Protein AF-A0A2W6ZW80-F1 (afdb_monomer)

Solvent-accessible surface area (backbone atoms only — not comparable to full-atom values): 3873 Å² total; per-residue (Å²): 138,67,35,69,60,78,95,70,77,85,50,67,68,51,50,51,52,55,50,49,45,48,75,72,32,69,66,60,32,51,54,34,75,67,29,72,60,92,91,56,89,81,51,64,68,61,52,51,52,51,53,55,52,49,54,57,55,58,64,74,77,110

Mean predicted aligned error: 5.92 Å

Sequence (62 aa):
EAGTARLIGTSAEAIGRNAIELLTDAAAYGTMARAVNPFGDGHASDRILAIVKQYF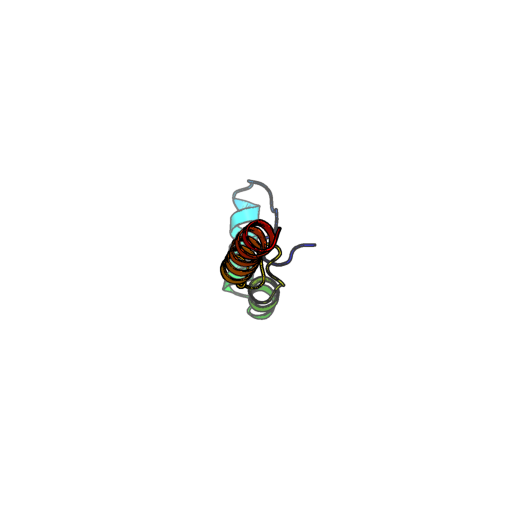LSQAAG

Secondary structure (DSSP, 8-state):
--SS-----S-HHHHHHHHHHHHH-HHHHHHHHTS--TT-SS-HHHHHHHHHHHHHHHHH--

Nearest PDB structures (foldseek):
  1o6c-assembly1_B  TM=9.101E-01  e=1.777E-02  Bacillus subtilis
  5enz-assembly1_A  TM=7.748E-01  e=1.908E-02  Staphylococcus aureus
  4fkz-assembly1_B  TM=6.555E-01  e=1.542E-02  Bacillus subtilis subsp. subtilis str. 168
  6vlc-assembly1_B  TM=8.495E-01  e=2.468E-01  Neisseria meningitidis Z2491

Structure (mmCIF, N/CA/C/O backbone):
data_AF-A0A2W6ZW80-F1
#
_entry.id   AF-A0A2W6ZW80-F1
#
loop_
_atom_site.group_PDB
_atom_site.id
_atom_site.type_symbol
_atom_site.label_atom_id
_atom_site.label_alt_id
_atom_site.label_comp_id
_ato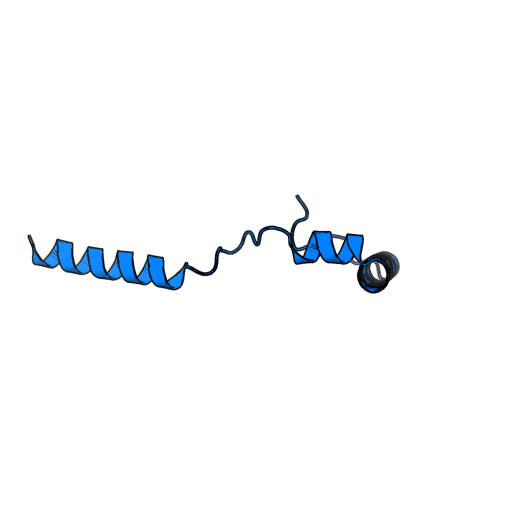m_site.label_asym_id
_atom_site.label_entity_id
_atom_site.label_seq_id
_atom_site.pdbx_PDB_ins_code
_atom_site.Cartn_x
_atom_site.Cartn_y
_atom_site.Cartn_z
_atom_site.occupancy
_atom_site.B_iso_or_equiv
_atom_site.auth_seq_id
_atom_site.auth_comp_id
_atom_site.auth_asym_id
_atom_site.auth_atom_id
_atom_site.pdbx_PDB_model_num
ATOM 1 N N . GLU A 1 1 ? 11.854 -3.797 3.159 1.00 48.34 1 GLU A N 1
ATOM 2 C CA . GLU A 1 1 ? 10.728 -4.706 2.877 1.00 48.34 1 GLU A CA 1
ATOM 3 C C . GLU A 1 1 ? 9.758 -3.994 1.949 1.00 48.34 1 GLU A C 1
ATOM 5 O O . GLU A 1 1 ? 9.112 -3.036 2.350 1.00 48.34 1 GLU A O 1
ATOM 10 N N . ALA A 1 2 ? 9.777 -4.365 0.669 1.00 52.34 2 ALA A N 1
ATOM 11 C CA . ALA A 1 2 ? 8.868 -3.848 -0.347 1.00 52.34 2 ALA A CA 1
ATOM 12 C C . ALA A 1 2 ? 7.787 -4.909 -0.540 1.00 52.34 2 ALA A C 1
ATOM 14 O O . ALA A 1 2 ? 8.004 -5.894 -1.238 1.00 52.34 2 ALA A O 1
ATOM 15 N N . GLY A 1 3 ? 6.685 -4.757 0.188 1.00 68.69 3 GLY A N 1
ATOM 16 C CA . GLY A 1 3 ? 5.542 -5.643 0.050 1.00 68.69 3 GLY A CA 1
ATOM 17 C C . GLY A 1 3 ? 4.632 -5.142 -1.062 1.00 68.69 3 GLY A C 1
ATOM 18 O O . GLY A 1 3 ? 4.672 -5.617 -2.187 1.00 68.69 3 GLY A O 1
ATOM 19 N N . THR A 1 4 ? 3.818 -4.146 -0.741 1.00 76.75 4 THR A N 1
ATOM 20 C CA . THR A 1 4 ? 2.775 -3.616 -1.629 1.00 76.75 4 THR A CA 1
ATOM 21 C C . THR A 1 4 ? 3.172 -2.318 -2.334 1.00 76.75 4 THR A C 1
ATOM 23 O O . THR A 1 4 ? 2.457 -1.849 -3.214 1.00 76.75 4 THR A O 1
ATOM 26 N N . ALA A 1 5 ? 4.310 -1.724 -1.965 1.00 84.88 5 ALA A N 1
ATOM 27 C CA . ALA A 1 5 ? 4.837 -0.506 -2.569 1.00 84.88 5 ALA A CA 1
ATOM 28 C C . ALA A 1 5 ? 6.372 -0.532 -2.610 1.00 84.88 5 ALA A C 1
ATOM 30 O O . ALA A 1 5 ? 7.026 -1.074 -1.714 1.00 84.88 5 ALA A O 1
ATOM 31 N N . ARG A 1 6 ? 6.948 0.092 -3.644 1.00 87.56 6 ARG A N 1
ATOM 32 C CA . ARG A 1 6 ? 8.397 0.240 -3.837 1.00 87.56 6 ARG A CA 1
ATOM 33 C C . ARG A 1 6 ? 8.748 1.718 -3.998 1.00 87.56 6 ARG A C 1
ATOM 35 O O . ARG A 1 6 ? 8.184 2.395 -4.852 1.00 87.56 6 ARG A O 1
ATOM 42 N N . LEU A 1 7 ? 9.712 2.208 -3.219 1.00 91.50 7 LEU A N 1
ATOM 43 C CA . LEU A 1 7 ? 10.274 3.546 -3.406 1.00 91.50 7 LEU A CA 1
ATOM 44 C C . LEU A 1 7 ? 11.345 3.501 -4.502 1.00 91.50 7 LEU A C 1
ATOM 46 O O . LEU A 1 7 ? 12.372 2.846 -4.339 1.00 91.50 7 LEU A O 1
ATOM 50 N N . ILE A 1 8 ? 11.095 4.188 -5.616 1.00 93.50 8 ILE A N 1
ATOM 51 C CA . ILE A 1 8 ? 11.944 4.146 -6.822 1.00 93.50 8 ILE A CA 1
ATOM 52 C C . ILE A 1 8 ? 12.548 5.510 -7.201 1.00 93.50 8 ILE A C 1
ATOM 54 O O . ILE A 1 8 ? 13.235 5.626 -8.214 1.00 93.50 8 ILE A O 1
ATOM 58 N N . GLY A 1 9 ? 12.299 6.540 -6.387 1.00 94.69 9 GLY A N 1
ATOM 59 C CA . GLY A 1 9 ? 12.672 7.923 -6.684 1.00 94.69 9 GLY A CA 1
ATOM 60 C C . GLY A 1 9 ? 11.739 8.590 -7.701 1.00 94.69 9 GLY A C 1
ATOM 61 O O . GLY A 1 9 ? 10.660 8.088 -8.001 1.00 94.69 9 GLY A O 1
ATOM 62 N N . THR A 1 10 ? 12.150 9.752 -8.208 1.00 96.94 10 THR A N 1
ATOM 63 C CA . THR A 1 10 ? 11.319 10.636 -9.052 1.00 96.94 10 THR A CA 1
ATOM 64 C C . THR A 1 10 ? 11.807 10.751 -10.499 1.00 96.94 10 THR A C 1
ATOM 66 O O . THR A 1 10 ? 11.251 11.518 -11.280 1.00 96.94 10 THR A O 1
ATOM 69 N N . SER A 1 11 ? 12.842 9.995 -10.881 1.00 98.25 11 SER A N 1
ATOM 70 C CA . SER A 1 11 ? 13.334 9.968 -12.263 1.00 98.25 11 SER A CA 1
ATOM 71 C C . SER A 1 11 ? 12.281 9.369 -13.196 1.00 98.25 11 SER A C 1
ATOM 73 O O . SER A 1 11 ? 11.812 8.253 -12.966 1.00 98.25 11 SER A O 1
ATOM 75 N N . ALA A 1 12 ? 11.957 10.077 -14.280 1.00 98.31 12 ALA A N 1
ATOM 76 C CA . ALA A 1 12 ? 11.001 9.610 -15.284 1.00 98.31 12 ALA A CA 1
ATOM 77 C C . ALA A 1 12 ? 11.400 8.252 -15.887 1.00 98.31 12 ALA A C 1
ATOM 79 O O . ALA A 1 12 ? 10.552 7.384 -16.080 1.00 98.31 12 ALA A O 1
ATOM 80 N N . GLU A 1 13 ? 12.697 8.036 -16.118 1.00 98.31 13 GLU A N 1
ATOM 81 C CA . GLU A 1 13 ? 13.227 6.767 -16.625 1.00 98.31 13 GLU A CA 1
ATOM 82 C C . GLU A 1 13 ? 12.994 5.623 -15.628 1.00 98.31 13 GLU A C 1
ATOM 84 O O . GLU A 1 13 ? 12.529 4.544 -15.999 1.00 98.31 13 GLU A O 1
ATOM 89 N N . ALA A 1 14 ? 13.271 5.866 -14.342 1.00 97.62 14 ALA A N 1
ATOM 90 C CA . ALA A 1 14 ? 13.058 4.873 -13.296 1.00 97.62 14 ALA A CA 1
ATOM 91 C C . ALA A 1 14 ? 11.569 4.536 -13.143 1.00 97.62 14 ALA A C 1
ATOM 93 O O . ALA A 1 14 ? 11.223 3.360 -13.027 1.00 97.62 14 ALA A O 1
ATOM 94 N N . ILE A 1 15 ? 10.695 5.545 -13.192 1.00 97.44 15 ILE A N 1
ATOM 95 C CA . ILE A 1 15 ? 9.239 5.371 -13.142 1.00 97.44 15 ILE A CA 1
ATOM 96 C C . ILE A 1 15 ? 8.766 4.512 -14.314 1.00 97.44 15 ILE A C 1
ATOM 98 O O . ILE A 1 15 ? 8.113 3.493 -14.092 1.00 97.44 15 ILE A O 1
ATOM 102 N N . GLY A 1 16 ? 9.148 4.870 -15.544 1.00 98.25 16 GLY A N 1
ATOM 103 C CA . GLY A 1 16 ? 8.763 4.130 -16.744 1.00 98.25 16 GLY A CA 1
ATOM 104 C C . GLY A 1 16 ? 9.228 2.676 -16.704 1.00 98.25 16 GLY A C 1
ATOM 105 O O . GLY A 1 16 ? 8.429 1.768 -16.920 1.00 98.25 16 GLY A O 1
ATOM 106 N N . ARG A 1 17 ? 10.495 2.435 -16.346 1.00 98.06 17 ARG A N 1
ATOM 107 C CA . ARG A 1 17 ? 11.055 1.079 -16.260 1.00 98.06 17 ARG A CA 1
ATOM 108 C C . ARG A 1 17 ? 10.317 0.197 -15.250 1.00 98.06 17 ARG A C 1
ATOM 110 O O . ARG A 1 17 ? 9.957 -0.922 -15.595 1.00 98.06 17 ARG A O 1
ATOM 117 N N . ASN A 1 18 ? 10.073 0.688 -14.033 1.00 96.75 18 ASN A N 1
ATOM 118 C CA . ASN A 1 18 ? 9.378 -0.097 -13.001 1.00 96.75 18 ASN A CA 1
ATOM 119 C C . ASN A 1 18 ? 7.899 -0.325 -13.354 1.00 96.75 18 ASN A C 1
ATOM 121 O O . ASN A 1 18 ? 7.351 -1.382 -13.056 1.00 96.75 18 ASN A O 1
ATOM 125 N N . ALA A 1 19 ? 7.245 0.643 -14.004 1.00 96.50 19 ALA A N 1
ATOM 126 C CA . ALA A 1 19 ? 5.881 0.460 -14.489 1.00 96.50 19 ALA A CA 1
ATOM 127 C C . ALA A 1 19 ? 5.816 -0.617 -15.585 1.00 96.50 19 ALA A C 1
ATOM 129 O O . ALA A 1 19 ? 4.960 -1.495 -15.524 1.00 96.50 19 ALA A O 1
ATOM 130 N N . ILE A 1 20 ? 6.740 -0.589 -16.553 1.00 98.31 20 ILE A N 1
ATOM 131 C CA . ILE A 1 20 ? 6.826 -1.599 -17.619 1.00 98.31 20 ILE A CA 1
ATOM 132 C C . ILE A 1 20 ? 7.087 -2.990 -17.031 1.00 98.31 20 ILE A C 1
ATOM 134 O O . ILE A 1 20 ? 6.421 -3.938 -17.437 1.00 98.31 20 ILE A O 1
ATOM 138 N N . GLU A 1 21 ? 7.996 -3.113 -16.060 1.00 97.25 21 GLU A N 1
ATOM 139 C CA . GLU A 1 21 ? 8.253 -4.366 -15.334 1.00 97.25 21 GLU A CA 1
ATOM 140 C C . GLU A 1 21 ? 6.952 -4.941 -14.754 1.00 97.25 21 GLU A C 1
ATOM 142 O O . GLU A 1 21 ? 6.583 -6.065 -15.076 1.00 97.25 21 GLU A O 1
ATOM 147 N N . LEU A 1 22 ? 6.180 -4.148 -14.002 1.00 96.00 22 LEU A N 1
ATOM 148 C CA . LEU A 1 22 ? 4.911 -4.612 -13.425 1.00 96.00 22 LEU A CA 1
ATOM 149 C C . LEU A 1 22 ? 3.830 -4.936 -14.469 1.00 96.00 22 LEU A C 1
ATOM 151 O O . LEU A 1 22 ? 2.969 -5.771 -14.206 1.00 96.00 22 LEU A O 1
ATOM 155 N N . LEU A 1 23 ? 3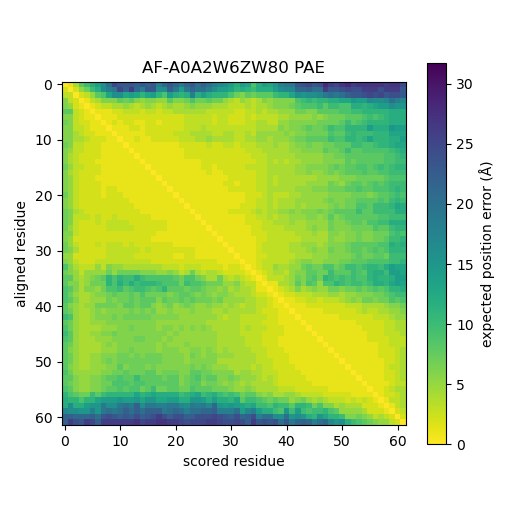.841 -4.278 -15.631 1.00 97.75 23 LEU A N 1
ATOM 156 C CA . LEU A 1 23 ? 2.862 -4.514 -16.699 1.00 97.75 23 LEU A CA 1
ATOM 157 C C . LEU A 1 23 ? 3.202 -5.725 -17.577 1.00 97.75 23 LEU A C 1
ATOM 159 O O . LEU A 1 23 ? 2.311 -6.258 -18.237 1.00 97.75 23 LEU A O 1
ATOM 163 N N . THR A 1 24 ? 4.471 -6.136 -17.623 1.00 98.25 24 THR A N 1
ATOM 164 C CA . THR A 1 24 ? 4.962 -7.166 -18.558 1.00 98.25 24 THR A CA 1
ATOM 165 C C . THR A 1 24 ? 5.484 -8.426 -17.874 1.00 98.25 24 THR A C 1
ATOM 167 O O . THR A 1 24 ? 5.555 -9.471 -18.519 1.00 98.25 24 THR A O 1
ATOM 170 N N . ASP A 1 25 ? 5.781 -8.372 -16.575 1.00 98.00 25 ASP A N 1
ATOM 171 C CA . ASP A 1 25 ? 6.198 -9.516 -15.770 1.00 98.00 25 ASP A CA 1
ATOM 172 C C . ASP A 1 25 ? 5.109 -9.882 -14.747 1.00 98.00 25 ASP A C 1
ATOM 174 O O . ASP A 1 25 ? 4.912 -9.236 -13.712 1.00 98.00 25 ASP A O 1
ATOM 178 N N . ALA A 1 26 ? 4.402 -10.978 -15.032 1.00 97.06 26 ALA A N 1
ATOM 179 C CA . ALA A 1 26 ? 3.339 -11.488 -14.173 1.00 97.06 26 ALA A CA 1
ATOM 180 C C . ALA A 1 26 ? 3.843 -11.957 -12.795 1.00 97.06 26 ALA A C 1
ATOM 182 O O . ALA A 1 26 ? 3.092 -11.899 -11.816 1.00 97.06 26 ALA A O 1
ATOM 183 N N . ALA A 1 27 ? 5.092 -12.421 -12.693 1.00 95.00 27 ALA A N 1
ATOM 184 C CA . ALA A 1 27 ? 5.681 -12.839 -11.426 1.00 95.00 27 ALA A CA 1
ATOM 185 C C . ALA A 1 27 ? 6.033 -11.621 -10.560 1.00 95.00 27 ALA A C 1
ATOM 187 O O . ALA A 1 27 ? 5.725 -11.612 -9.361 1.00 95.00 27 ALA A O 1
ATOM 188 N N . ALA A 1 28 ? 6.597 -10.572 -11.166 1.00 93.62 28 ALA A N 1
ATOM 189 C CA . ALA A 1 28 ? 6.857 -9.301 -10.492 1.00 93.62 28 ALA A CA 1
ATOM 190 C C . ALA A 1 28 ? 5.553 -8.670 -9.974 1.00 93.62 28 ALA A C 1
ATOM 192 O O . ALA A 1 28 ? 5.450 -8.332 -8.790 1.00 93.62 28 ALA A O 1
ATOM 193 N N . TYR A 1 29 ? 4.519 -8.607 -10.821 1.00 94.31 29 TYR A N 1
ATOM 194 C CA . TYR A 1 29 ? 3.191 -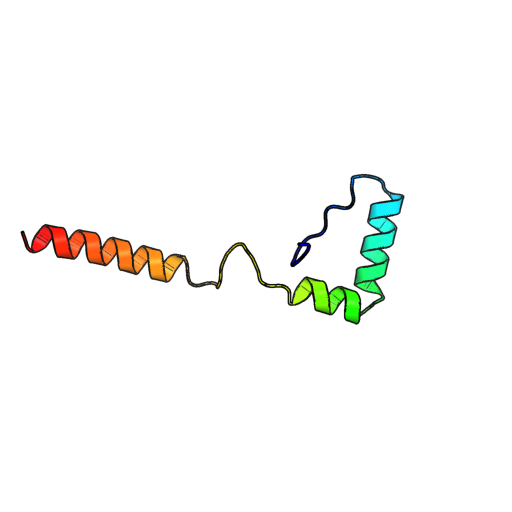8.140 -10.419 1.00 94.31 29 TYR A CA 1
ATOM 195 C C . TYR A 1 29 ? 2.610 -8.975 -9.273 1.00 94.31 29 TYR A C 1
ATOM 197 O O . TYR A 1 29 ? 2.178 -8.431 -8.258 1.00 94.31 29 TYR A O 1
ATOM 205 N N . GLY A 1 30 ? 2.626 -10.305 -9.407 1.00 93.31 30 GLY A N 1
ATOM 206 C CA . GLY A 1 30 ? 2.062 -11.218 -8.415 1.00 93.31 30 GLY A CA 1
ATOM 207 C C . GLY A 1 30 ? 2.730 -11.106 -7.045 1.00 93.31 30 GLY A C 1
ATOM 208 O O . GLY A 1 30 ? 2.048 -11.208 -6.026 1.00 93.31 30 GLY A O 1
ATOM 209 N N . THR A 1 31 ? 4.039 -10.851 -7.018 1.00 91.38 31 THR A N 1
ATOM 210 C CA . THR A 1 31 ? 4.800 -10.631 -5.782 1.00 91.38 31 THR A CA 1
ATOM 211 C C . THR A 1 31 ? 4.333 -9.365 -5.066 1.00 91.38 31 THR A C 1
ATOM 213 O O . THR A 1 31 ? 4.052 -9.408 -3.871 1.00 91.38 31 THR A O 1
ATOM 216 N N . MET A 1 32 ? 4.180 -8.257 -5.798 1.00 91.38 32 MET A N 1
ATOM 217 C CA . MET A 1 32 ? 3.739 -6.982 -5.224 1.00 91.38 32 MET A CA 1
ATOM 218 C C . MET A 1 32 ? 2.258 -7.004 -4.816 1.00 91.38 32 MET A C 1
ATOM 220 O O . MET A 1 32 ? 1.897 -6.540 -3.737 1.00 91.38 32 MET A O 1
ATOM 224 N N . ALA A 1 33 ? 1.393 -7.576 -5.657 1.00 90.62 33 ALA A N 1
ATOM 225 C CA . ALA A 1 33 ? -0.052 -7.600 -5.441 1.00 90.62 33 ALA A CA 1
ATOM 226 C C . ALA A 1 33 ? -0.481 -8.490 -4.262 1.00 90.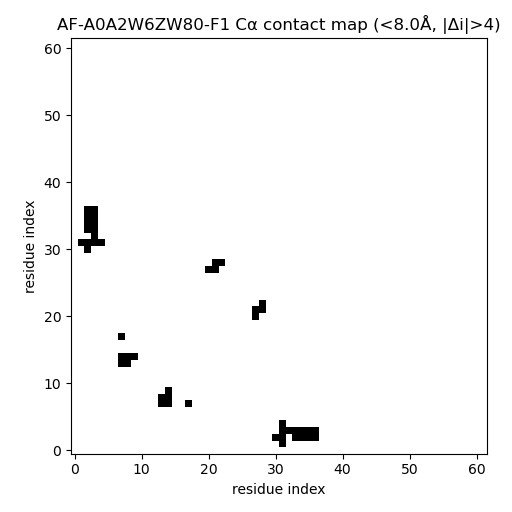62 33 ALA A C 1
ATOM 228 O O . ALA A 1 33 ? -1.516 -8.241 -3.649 1.00 90.62 33 ALA A O 1
ATOM 229 N N . ARG A 1 34 ? 0.290 -9.540 -3.951 1.00 88.06 34 ARG A N 1
ATOM 230 C CA . ARG A 1 34 ? -0.014 -10.495 -2.868 1.00 88.06 34 ARG A CA 1
ATOM 231 C C . ARG A 1 34 ? 0.749 -10.230 -1.584 1.00 88.06 34 ARG A C 1
ATOM 233 O O . ARG A 1 34 ? 0.591 -10.979 -0.620 1.00 88.06 34 ARG A O 1
ATOM 240 N N . ALA A 1 35 ? 1.605 -9.221 -1.570 1.00 86.12 35 ALA A N 1
ATOM 241 C CA . ALA A 1 35 ? 2.321 -8.899 -0.364 1.00 86.12 35 ALA A CA 1
ATOM 242 C C . ALA A 1 35 ? 1.359 -8.520 0.763 1.00 86.12 35 ALA A C 1
ATOM 244 O O . ALA A 1 35 ? 0.309 -7.913 0.543 1.00 86.12 35 ALA A O 1
ATOM 245 N N . VAL A 1 36 ? 1.748 -8.883 1.985 1.00 81.94 36 VAL A N 1
ATOM 246 C CA . VAL A 1 36 ? 0.978 -8.567 3.186 1.00 81.94 36 VAL A CA 1
ATOM 247 C C . VAL A 1 36 ? 0.768 -7.060 3.250 1.00 81.94 36 VAL A C 1
ATOM 249 O O . VAL A 1 36 ? 1.728 -6.291 3.207 1.00 81.94 36 VAL A O 1
ATOM 252 N N . ASN A 1 37 ? -0.494 -6.646 3.346 1.00 73.69 37 ASN A N 1
ATOM 253 C CA . ASN A 1 37 ? -0.847 -5.249 3.510 1.00 73.69 37 ASN A CA 1
ATOM 254 C C . ASN A 1 37 ? -0.496 -4.804 4.945 1.00 73.69 37 ASN A C 1
ATOM 256 O O . ASN A 1 37 ? -1.175 -5.231 5.882 1.00 73.69 37 ASN A O 1
ATOM 260 N N . PRO A 1 38 ? 0.519 -3.940 5.152 1.00 78.62 38 PRO A N 1
ATOM 261 C CA . PRO A 1 38 ? 0.903 -3.507 6.495 1.00 78.62 38 PRO A CA 1
ATOM 262 C C . PRO A 1 38 ? -0.152 -2.601 7.149 1.00 78.62 38 PRO A C 1
ATOM 264 O O . PRO A 1 38 ? -0.081 -2.351 8.349 1.00 78.62 38 PRO A O 1
ATOM 267 N N . PHE A 1 39 ? -1.128 -2.097 6.383 1.00 82.06 39 PHE A N 1
ATOM 268 C CA . PHE A 1 39 ? -2.147 -1.165 6.870 1.00 82.06 39 PHE A CA 1
ATOM 269 C C . PHE A 1 39 ? -3.340 -1.858 7.536 1.00 82.06 39 PHE A C 1
ATOM 271 O O . PHE A 1 39 ? -4.133 -1.196 8.204 1.00 82.06 39 PHE A O 1
ATOM 278 N N . GLY A 1 40 ? -3.480 -3.175 7.379 1.00 83.88 40 GLY A N 1
ATOM 279 C CA . GLY A 1 40 ? -4.505 -3.930 8.084 1.00 83.88 40 GLY A CA 1
ATOM 280 C C . GLY A 1 40 ? -4.900 -5.232 7.406 1.00 83.88 40 GLY A C 1
ATOM 281 O O . GLY A 1 40 ? -4.702 -5.446 6.214 1.00 83.88 40 GLY A O 1
ATOM 282 N N . ASP A 1 41 ? -5.537 -6.076 8.205 1.00 90.88 41 ASP A N 1
ATOM 283 C CA . ASP A 1 41 ? -6.145 -7.351 7.824 1.00 90.88 41 ASP A CA 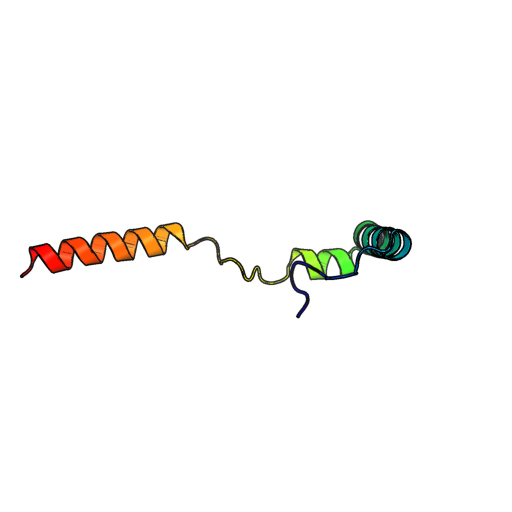1
ATOM 284 C C . ASP A 1 41 ? -7.644 -7.218 7.488 1.00 90.88 41 ASP A C 1
ATOM 286 O O . ASP A 1 41 ? -8.348 -8.218 7.402 1.00 90.88 41 ASP A O 1
ATOM 290 N N . GLY A 1 42 ? -8.155 -5.987 7.371 1.00 91.81 42 GLY A N 1
ATOM 291 C CA . GLY A 1 42 ? -9.568 -5.702 7.106 1.00 91.81 42 GLY A CA 1
ATOM 292 C C . GLY A 1 42 ? -10.490 -5.683 8.332 1.00 91.81 42 GLY A C 1
ATOM 293 O O . GLY A 1 42 ? -11.656 -5.343 8.179 1.00 91.81 42 GLY A O 1
ATOM 294 N N . HIS A 1 43 ? -9.997 -5.959 9.546 1.00 96.19 43 HIS A N 1
ATOM 295 C CA . HIS A 1 43 ? -10.843 -6.113 10.745 1.00 96.19 43 HIS A CA 1
ATOM 296 C C . HIS A 1 43 ? -10.705 -4.964 11.758 1.00 96.19 43 HIS A C 1
ATOM 298 O O . HIS A 1 43 ? -11.069 -5.091 12.929 1.00 96.19 43 HIS A O 1
ATOM 304 N N . ALA A 1 44 ? -10.145 -3.824 11.341 1.00 96.88 44 ALA A N 1
ATOM 305 C CA . ALA A 1 44 ? -9.923 -2.690 12.237 1.00 96.88 44 ALA A CA 1
ATOM 306 C C . ALA A 1 44 ? -11.239 -2.158 12.833 1.00 96.88 44 ALA A C 1
ATOM 308 O O . ALA A 1 44 ? -11.332 -1.995 14.049 1.00 96.88 44 ALA A O 1
ATOM 309 N N . SER A 1 45 ? -12.263 -1.945 12.003 1.00 98.00 45 SER A N 1
ATOM 310 C CA . SER A 1 45 ? -13.564 -1.426 12.444 1.00 98.00 45 SER A CA 1
ATOM 311 C C . SER A 1 45 ? -14.261 -2.354 13.440 1.00 98.00 45 SER A C 1
ATOM 313 O O . SER A 1 45 ? -14.761 -1.876 14.457 1.00 98.00 45 SER A O 1
ATOM 315 N N . ASP A 1 46 ? -14.228 -3.668 13.206 1.00 98.25 46 ASP A N 1
ATOM 316 C CA . ASP A 1 46 ? -14.825 -4.656 14.112 1.00 98.25 46 ASP A CA 1
ATOM 317 C C . ASP A 1 46 ? -14.132 -4.657 15.477 1.00 98.25 46 ASP A C 1
ATOM 319 O O . ASP A 1 46 ? -14.793 -4.639 16.519 1.00 98.25 46 ASP A O 1
ATOM 323 N N . ARG A 1 47 ? -12.792 -4.605 15.484 1.00 98.12 47 ARG A N 1
ATOM 324 C CA . ARG A 1 47 ? -12.007 -4.518 16.723 1.00 98.12 47 ARG A CA 1
ATOM 325 C C . ARG A 1 47 ? -12.283 -3.224 17.485 1.00 98.12 47 ARG A C 1
ATOM 327 O O . ARG A 1 47 ? -12.477 -3.271 18.696 1.00 98.12 47 ARG A O 1
ATOM 334 N N . ILE A 1 48 ? -12.350 -2.085 16.794 1.00 98.38 48 ILE A N 1
ATOM 335 C CA . ILE A 1 48 ? -12.677 -0.790 17.412 1.00 98.38 48 ILE A CA 1
ATOM 336 C C . ILE A 1 48 ? -14.070 -0.841 18.043 1.00 98.38 48 ILE A C 1
ATOM 338 O O . ILE A 1 48 ? -14.235 -0.464 19.202 1.00 98.38 48 ILE A O 1
ATOM 342 N N . LEU A 1 49 ? -15.066 -1.354 17.317 1.00 98.50 49 LEU A N 1
ATOM 343 C CA . LEU A 1 49 ? -16.427 -1.486 17.829 1.00 98.50 49 LEU A CA 1
ATOM 344 C C . LEU A 1 49 ? -16.481 -2.375 19.079 1.00 98.50 49 LEU A C 1
ATOM 346 O O . LEU A 1 49 ? -17.172 -2.032 20.040 1.00 98.50 49 LEU A O 1
ATOM 350 N N . ALA A 1 50 ? -15.756 -3.497 19.085 1.00 98.38 50 ALA A N 1
ATOM 351 C CA . ALA A 1 50 ? -15.678 -4.390 20.237 1.00 98.38 50 ALA A CA 1
ATOM 352 C C . ALA A 1 50 ? -15.077 -3.690 21.469 1.00 98.38 50 ALA A C 1
ATOM 354 O O . ALA A 1 50 ? -15.659 -3.763 22.551 1.00 98.38 50 ALA A O 1
ATOM 355 N N . ILE A 1 51 ? -13.977 -2.951 21.290 1.00 98.44 51 ILE A N 1
ATOM 356 C CA . ILE A 1 51 ? -13.316 -2.187 22.361 1.00 98.44 51 ILE A CA 1
ATOM 357 C C . ILE A 1 51 ? -14.259 -1.125 22.939 1.00 98.44 51 ILE A C 1
ATOM 359 O O . ILE A 1 51 ? -14.410 -1.024 24.156 1.00 98.44 51 ILE A O 1
ATOM 363 N N . VAL A 1 52 ? -14.939 -0.360 22.080 1.00 98.38 52 VAL A N 1
ATOM 364 C CA . VAL A 1 52 ? -15.877 0.688 22.513 1.00 98.38 52 VAL A CA 1
ATOM 365 C C . VAL A 1 52 ? -17.048 0.089 23.296 1.00 98.38 52 VAL A C 1
ATOM 367 O O . VAL A 1 52 ? -17.401 0.597 24.359 1.00 98.38 52 VAL A O 1
ATOM 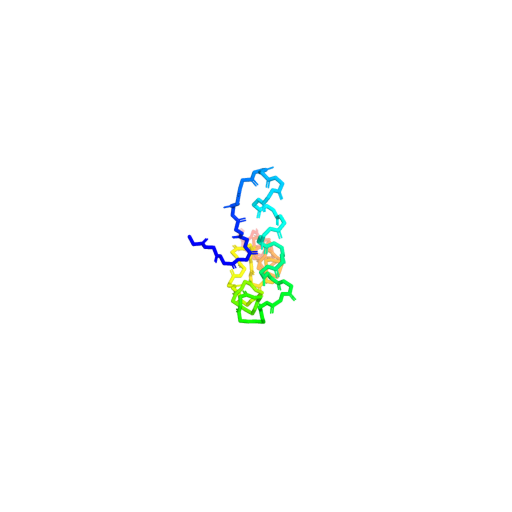370 N N . LYS A 1 53 ? -17.629 -1.021 22.821 1.00 97.94 53 LYS A N 1
ATOM 371 C CA . LYS A 1 53 ? -18.694 -1.73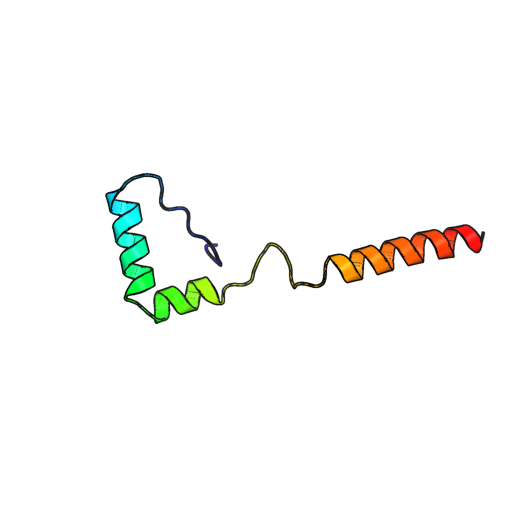1 23.548 1.00 97.94 53 LYS A CA 1
ATOM 372 C C . LYS A 1 53 ? -18.216 -2.208 24.917 1.00 97.94 53 LYS A C 1
ATOM 374 O O . LYS A 1 53 ? -18.917 -2.006 25.906 1.00 97.94 53 LYS A O 1
ATOM 379 N N . GLN A 1 54 ? -17.031 -2.812 24.977 1.00 97.62 54 GLN A N 1
ATOM 380 C CA . GLN A 1 54 ? -16.456 -3.306 26.225 1.00 97.62 54 GLN A CA 1
ATOM 381 C C . GLN A 1 54 ? -16.255 -2.177 27.241 1.00 97.62 54 GLN A C 1
ATOM 383 O O . GLN A 1 54 ? -16.617 -2.351 28.401 1.00 97.62 54 GLN A O 1
ATOM 388 N N . TYR A 1 55 ? -15.752 -1.020 26.801 1.00 97.44 55 TYR A N 1
ATOM 389 C CA . TYR A 1 55 ? -15.552 0.149 27.657 1.00 97.44 55 TYR A CA 1
ATOM 390 C C . TYR A 1 55 ? -16.852 0.607 28.336 1.00 97.44 55 TYR A C 1
ATOM 392 O O . TYR A 1 55 ? -16.887 0.805 29.548 1.00 97.44 55 TYR A O 1
ATOM 400 N N . PHE A 1 56 ? -17.950 0.728 27.585 1.00 97.06 56 PHE A N 1
ATOM 401 C CA . PHE A 1 56 ? -19.224 1.162 28.168 1.00 97.06 56 PHE A CA 1
ATOM 402 C C . PHE A 1 56 ? -19.868 0.101 29.069 1.00 97.06 56 PHE A C 1
ATOM 404 O O . PHE A 1 56 ? -20.480 0.454 30.074 1.00 97.06 56 PHE A O 1
ATOM 411 N N . LEU A 1 57 ? -19.700 -1.187 28.757 1.00 96.25 57 LEU A N 1
ATOM 412 C CA . LEU A 1 57 ? -20.186 -2.270 29.617 1.00 96.25 57 LEU A CA 1
ATOM 413 C C . LEU A 1 57 ? -19.425 -2.333 30.947 1.00 96.25 57 LEU A C 1
ATOM 415 O O . LEU A 1 57 ? -20.049 -2.541 31.984 1.00 96.25 57 LEU A O 1
ATOM 419 N N . SER A 1 58 ? -18.104 -2.110 30.947 1.00 92.25 58 SER A N 1
ATOM 420 C CA . SER A 1 58 ? -17.319 -2.089 32.189 1.00 92.25 58 SER A CA 1
ATOM 421 C C . SER A 1 58 ? -17.629 -0.883 33.075 1.00 92.25 58 SER A C 1
ATOM 423 O O . SER A 1 58 ? -17.532 -0.992 34.290 1.00 92.25 58 SER A O 1
ATOM 425 N N . GLN A 1 59 ? -18.027 0.248 32.485 1.00 86.06 59 GLN A N 1
ATOM 426 C CA . GLN A 1 59 ? -18.402 1.464 33.220 1.00 86.06 59 GLN A CA 1
ATOM 427 C C . GLN A 1 59 ? -19.795 1.3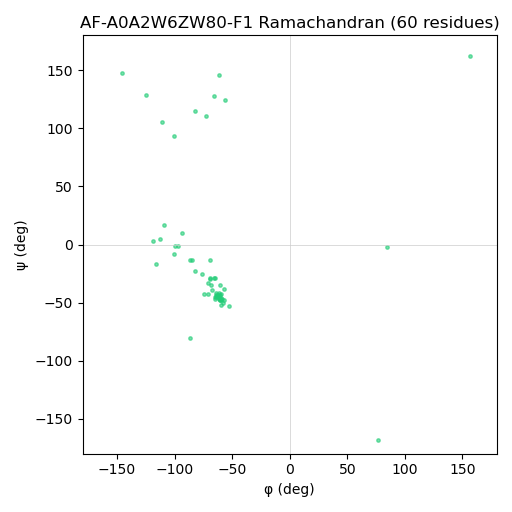70 33.863 1.00 86.06 59 GLN A C 1
ATOM 429 O O . GLN A 1 59 ? -20.059 2.072 34.828 1.00 86.06 59 GLN A O 1
ATOM 434 N N . ALA A 1 60 ? -20.693 0.535 33.329 1.00 77.25 60 ALA A N 1
ATOM 435 C CA . ALA A 1 60 ? -22.042 0.337 33.871 1.00 77.25 60 ALA A CA 1
ATOM 436 C C . ALA A 1 60 ? -22.111 -0.735 34.975 1.00 77.25 60 ALA A C 1
ATOM 438 O O . ALA A 1 60 ? -23.133 -0.863 35.644 1.00 77.25 60 ALA A O 1
ATOM 439 N N . ALA A 1 61 ? -21.054 -1.538 35.120 1.00 71.06 61 ALA A N 1
ATOM 440 C CA . ALA A 1 61 ? -20.965 -2.628 36.090 1.00 71.06 61 ALA A CA 1
ATOM 441 C C . ALA A 1 61 ? -20.228 -2.245 37.392 1.00 71.06 61 ALA A C 1
ATOM 443 O O . ALA A 1 61 ? -20.100 -3.097 38.272 1.00 71.06 61 ALA A O 1
ATOM 444 N N . GLY A 1 62 ? -19.735 -1.006 37.502 1.00 57.25 62 GLY A N 1
ATOM 445 C CA . GLY A 1 62 ? -19.155 -0.417 38.716 1.00 57.25 62 GLY A CA 1
ATOM 446 C C . GLY A 1 62 ? -20.016 0.723 39.236 1.00 57.25 62 GLY A C 1
ATOM 447 O O . GLY A 1 62 ? -20.009 0.921 40.469 1.00 57.25 62 GLY A O 1
#

Radius of gyration: 20.64 Å; Cα contacts (8 Å, |Δi|>4): 24; chains: 1; bounding box: 35×24×57 Å

Foldseek 3Di:
DQAQHDDQDDDPVSVVVVVVCCVPPPVSVVRNVPGDDPVDPPCPVVVVVVVVVVVVVVVVVD

pLDDT: mean 90.54, std 11.36, range [48.34, 98.5]